Protein AF-A0A538EAY7-F1 (afdb_monomer_lite)

Foldseek 3Di:
DPDDDDDDPVRVCVVCVLLVVLLVVQLVVQLVVVPVVCLCVVLVPPPVLLLVLCLVPQVPDFAALQVSCVSNDPDDPVVSSVSVVVCPVVQQWDDDDRTTHGGPSSVVSSVVVVVSSCRSNVVVVPPPCVSSPD

Structure (mmCIF, N/CA/C/O backbone):
data_AF-A0A538EAY7-F1
#
_entry.id   AF-A0A538EAY7-F1
#
loop_
_atom_site.group_PDB
_atom_site.id
_atom_site.type_symbol
_atom_site.label_atom_id
_atom_site.label_alt_id
_atom_site.label_comp_id
_atom_site.label_asym_id
_atom_site.label_entity_id
_atom_site.label_seq_id
_atom_site.pdbx_PDB_ins_code
_atom_site.Cartn_x
_atom_site.Cartn_y
_atom_site.Cartn_z
_atom_site.occupancy
_atom_site.B_iso_or_equiv
_atom_site.auth_seq_id
_atom_site.auth_comp_id
_atom_site.auth_asym_id
_atom_site.auth_atom_id
_atom_site.pdbx_PDB_model_num
ATOM 1 N N . MET A 1 1 ? 38.906 -6.905 -28.366 1.00 44.41 1 MET A N 1
ATOM 2 C CA . MET A 1 1 ? 38.122 -6.988 -27.119 1.00 44.41 1 MET A CA 1
ATOM 3 C C . MET A 1 1 ? 37.675 -5.578 -26.796 1.00 44.41 1 MET A C 1
ATOM 5 O O . MET A 1 1 ? 38.563 -4.744 -26.641 1.00 44.41 1 MET A O 1
ATOM 9 N N . PRO A 1 2 ? 36.371 -5.261 -26.802 1.00 55.97 2 PRO A N 1
ATOM 10 C CA . PRO A 1 2 ? 35.934 -3.962 -26.310 1.00 55.97 2 PRO A CA 1
ATOM 11 C C . PRO A 1 2 ? 36.362 -3.882 -24.841 1.00 55.97 2 PRO A C 1
ATOM 13 O O . PRO A 1 2 ? 36.087 -4.804 -24.075 1.00 55.97 2 PRO A O 1
ATOM 16 N N . GLY A 1 3 ? 37.146 -2.863 -24.491 1.00 65.25 3 GLY A N 1
ATOM 17 C CA . GLY A 1 3 ? 37.649 -2.689 -23.132 1.00 65.25 3 GLY A CA 1
ATOM 18 C C . GLY A 1 3 ? 36.495 -2.417 -22.175 1.00 65.25 3 GLY A C 1
ATOM 19 O O . GLY A 1 3 ? 35.571 -1.682 -22.516 1.00 65.25 3 GLY A O 1
ATOM 20 N N . THR A 1 4 ? 36.539 -3.016 -20.988 1.00 74.94 4 THR A N 1
ATOM 21 C CA . THR A 1 4 ? 35.612 -2.681 -19.907 1.00 74.94 4 THR A CA 1
ATOM 22 C C . THR A 1 4 ? 35.840 -1.220 -19.531 1.00 74.94 4 THR A C 1
ATOM 24 O O . THR A 1 4 ? 36.914 -0.868 -19.047 1.00 74.94 4 THR A O 1
ATOM 27 N N . GLN A 1 5 ? 34.864 -0.358 -19.807 1.00 82.38 5 GLN A N 1
ATOM 28 C CA . GLN A 1 5 ? 34.894 1.032 -19.371 1.00 82.38 5 GLN A CA 1
ATOM 29 C C . GLN A 1 5 ? 34.336 1.105 -17.950 1.00 82.38 5 GLN A C 1
ATOM 31 O O . GLN A 1 5 ? 33.197 0.705 -17.712 1.00 82.38 5 GLN A O 1
ATOM 36 N N . GLU A 1 6 ? 35.120 1.634 -17.014 1.00 87.88 6 GLU A N 1
ATOM 37 C CA . GLU A 1 6 ? 34.594 2.029 -15.710 1.00 87.88 6 GLU A CA 1
ATOM 38 C C . GLU A 1 6 ? 33.761 3.305 -15.866 1.00 87.88 6 GLU A C 1
ATOM 40 O O . GLU A 1 6 ? 34.192 4.279 -16.488 1.00 87.88 6 GLU A O 1
ATOM 45 N N . LEU A 1 7 ? 32.544 3.278 -15.325 1.00 91.75 7 LEU A N 1
ATOM 46 C CA . LEU A 1 7 ? 31.635 4.419 -15.279 1.00 91.75 7 LEU A CA 1
ATOM 47 C C . LEU A 1 7 ? 31.612 4.969 -13.855 1.00 91.75 7 LEU A C 1
ATOM 49 O O . LEU A 1 7 ? 31.594 4.196 -12.895 1.00 91.75 7 LEU A O 1
ATOM 53 N N . THR A 1 8 ? 31.547 6.292 -13.704 1.00 95.25 8 THR A N 1
ATOM 54 C CA . THR A 1 8 ? 31.176 6.872 -12.406 1.00 95.25 8 THR A CA 1
ATOM 55 C C . THR A 1 8 ? 29.725 6.523 -12.067 1.00 95.25 8 THR A C 1
ATOM 57 O O . THR A 1 8 ? 28.936 6.145 -12.942 1.00 95.25 8 THR A O 1
ATOM 60 N N . ALA A 1 9 ? 29.342 6.682 -10.799 1.00 93.56 9 ALA A N 1
ATOM 61 C CA . ALA A 1 9 ? 27.965 6.456 -10.368 1.00 93.56 9 ALA A CA 1
ATOM 62 C C . ALA A 1 9 ? 26.971 7.336 -11.146 1.00 93.56 9 ALA A C 1
ATOM 64 O O . ALA A 1 9 ? 25.910 6.860 -11.543 1.00 93.56 9 ALA A O 1
ATOM 65 N N . GLU A 1 10 ? 27.329 8.591 -11.427 1.00 95.81 10 GLU A N 1
ATOM 66 C CA . GLU A 1 10 ? 26.507 9.526 -12.199 1.00 95.81 10 GLU A CA 1
ATOM 67 C C . GLU A 1 10 ? 26.367 9.077 -13.655 1.00 95.81 10 GLU A C 1
ATOM 69 O O . GLU A 1 10 ? 25.262 9.071 -14.191 1.00 95.81 10 GLU A O 1
ATOM 74 N N . GLN A 1 11 ? 27.464 8.651 -14.289 1.00 94.81 11 GLN A N 1
ATOM 75 C CA . GLN A 1 11 ? 27.441 8.158 -15.669 1.00 94.81 11 GLN A CA 1
ATOM 76 C C . GLN A 1 11 ? 26.596 6.890 -15.801 1.00 94.81 11 GLN A C 1
ATOM 78 O O . GLN A 1 11 ? 25.802 6.766 -16.733 1.00 94.81 11 GLN A O 1
ATOM 83 N N . PHE A 1 12 ? 26.729 5.967 -14.848 1.00 92.19 12 PHE A N 1
ATOM 84 C CA . PHE A 1 12 ? 25.883 4.783 -14.784 1.00 92.19 12 PHE A CA 1
ATOM 85 C C . PHE A 1 12 ? 24.412 5.159 -14.562 1.00 92.19 12 PHE A C 1
ATOM 87 O O . PHE A 1 12 ? 23.542 4.651 -15.267 1.00 92.19 12 PHE A O 1
ATOM 94 N N . ALA A 1 13 ? 24.123 6.082 -13.638 1.00 94.06 13 ALA A N 1
ATOM 95 C CA . ALA A 1 13 ? 22.765 6.540 -13.357 1.00 94.06 13 ALA A CA 1
ATOM 96 C C . ALA A 1 13 ? 22.103 7.186 -14.583 1.00 94.06 13 ALA A C 1
ATOM 98 O O . ALA A 1 13 ? 20.948 6.885 -14.876 1.00 94.06 13 ALA A O 1
ATOM 99 N N . GLU A 1 14 ? 22.817 8.043 -15.320 1.00 95.12 14 GLU A N 1
ATOM 100 C CA . GLU A 1 14 ? 22.319 8.615 -16.577 1.00 95.12 14 GLU A CA 1
ATOM 101 C C . GLU A 1 14 ? 22.047 7.538 -17.630 1.00 95.12 14 GLU A C 1
ATOM 103 O O . GLU A 1 14 ? 21.008 7.575 -18.287 1.00 95.12 14 GLU A O 1
ATOM 108 N N . LEU A 1 15 ? 22.927 6.540 -17.737 1.00 92.94 15 LEU A N 1
ATOM 109 C CA . LEU A 1 15 ? 22.771 5.438 -18.683 1.00 92.94 15 LEU A CA 1
ATOM 110 C C . LEU A 1 15 ? 21.509 4.601 -18.407 1.00 92.94 15 LEU A C 1
ATOM 112 O O . LEU A 1 15 ? 20.800 4.236 -19.343 1.00 92.94 15 LEU A O 1
ATOM 116 N N . VAL A 1 16 ? 21.204 4.301 -17.138 1.00 89.38 16 VAL A N 1
ATOM 117 C CA . VAL A 1 16 ? 20.061 3.436 -16.773 1.00 89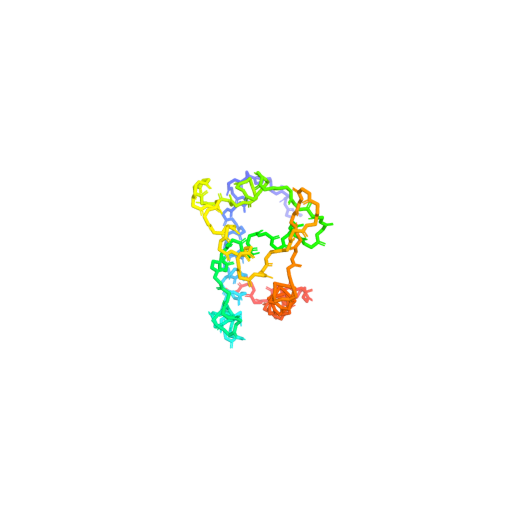.38 16 VAL A CA 1
ATOM 118 C C . VAL A 1 16 ? 18.743 4.190 -16.578 1.00 89.38 16 VAL A C 1
ATOM 120 O O . VAL A 1 16 ? 17.673 3.574 -16.598 1.00 89.38 16 VAL A O 1
ATOM 123 N N . ARG A 1 17 ? 18.779 5.517 -16.407 1.00 92.62 17 ARG A N 1
ATOM 124 C CA . ARG A 1 17 ? 17.595 6.352 -16.134 1.00 92.62 17 ARG A CA 1
ATOM 125 C C . ARG A 1 17 ? 16.446 6.149 -17.130 1.00 92.62 17 ARG A C 1
ATOM 127 O O . ARG A 1 17 ? 15.315 6.003 -16.661 1.00 92.62 17 ARG A O 1
ATOM 134 N N . PRO A 1 18 ? 16.657 6.100 -18.462 1.00 90.56 18 PRO A N 1
ATOM 135 C CA . PRO A 1 18 ? 15.560 5.876 -19.403 1.00 90.56 18 PRO A CA 1
ATOM 136 C C . PRO A 1 18 ? 14.860 4.534 -19.173 1.00 90.56 18 PRO A C 1
ATOM 138 O O . PRO A 1 18 ? 13.631 4.476 -19.163 1.00 90.56 18 PRO A O 1
ATOM 141 N N . ALA A 1 19 ? 15.624 3.469 -18.910 1.00 87.19 19 ALA A N 1
ATOM 142 C CA . ALA A 1 19 ? 15.072 2.149 -18.622 1.00 87.19 19 ALA A CA 1
ATOM 143 C C . ALA A 1 19 ? 14.235 2.156 -17.335 1.00 87.19 19 ALA A C 1
ATOM 145 O O . ALA A 1 19 ? 13.089 1.708 -17.359 1.00 87.19 19 ALA A O 1
ATOM 146 N N . ILE A 1 20 ? 14.751 2.750 -16.252 1.00 89.00 20 ILE A N 1
ATOM 147 C CA . ILE A 1 20 ? 14.015 2.898 -14.985 1.00 89.00 20 ILE A CA 1
ATOM 148 C C . ILE A 1 20 ? 12.701 3.658 -15.205 1.00 89.00 20 ILE A C 1
ATOM 150 O O . ILE A 1 20 ? 11.640 3.192 -14.787 1.00 89.00 20 ILE A O 1
ATOM 154 N N . ASN A 1 21 ? 12.749 4.792 -15.910 1.00 90.81 21 ASN A N 1
ATOM 155 C CA . ASN A 1 21 ? 11.569 5.615 -16.175 1.00 90.81 21 ASN A CA 1
ATOM 156 C C . ASN A 1 21 ? 10.509 4.864 -16.995 1.00 90.81 21 ASN A C 1
ATOM 158 O O . ASN A 1 21 ? 9.315 4.991 -16.715 1.00 90.81 21 ASN A O 1
ATOM 162 N N . ARG A 1 22 ? 10.920 4.065 -17.991 1.00 88.38 22 ARG A N 1
ATOM 163 C CA . ARG A 1 22 ? 9.992 3.243 -18.785 1.00 88.38 22 ARG A CA 1
ATOM 164 C C . ARG A 1 22 ? 9.310 2.175 -17.942 1.00 88.38 22 ARG A C 1
ATOM 166 O O . ARG A 1 22 ? 8.090 2.060 -18.029 1.00 88.38 22 ARG A O 1
ATOM 173 N N . VAL A 1 23 ? 10.061 1.454 -17.105 1.00 88.69 23 VAL A N 1
ATOM 174 C CA . VAL A 1 23 ? 9.483 0.459 -16.186 1.00 88.69 23 VAL A CA 1
ATOM 175 C C . VAL A 1 23 ? 8.470 1.132 -15.266 1.00 88.69 23 VAL A C 1
ATOM 177 O O . VAL A 1 23 ? 7.322 0.700 -15.198 1.00 88.69 23 VAL A O 1
ATOM 180 N N . GLN A 1 24 ? 8.854 2.226 -14.602 1.00 90.62 24 GLN A N 1
ATOM 181 C CA . GLN A 1 24 ? 7.971 2.932 -13.671 1.00 90.62 24 GLN A CA 1
ATOM 182 C C . GLN A 1 24 ? 6.685 3.419 -14.346 1.00 90.62 24 GLN A C 1
ATOM 184 O O . GLN A 1 24 ? 5.591 3.206 -13.818 1.00 90.62 24 GLN A O 1
ATOM 189 N N . ARG A 1 25 ? 6.797 4.030 -15.531 1.00 91.81 25 ARG A N 1
ATOM 190 C CA . ARG A 1 25 ? 5.638 4.483 -16.306 1.00 91.81 25 ARG A CA 1
ATOM 191 C C . ARG A 1 25 ? 4.755 3.314 -16.736 1.00 91.81 25 ARG A C 1
ATOM 193 O O . ARG A 1 25 ? 3.554 3.361 -16.498 1.00 91.81 25 ARG A O 1
ATOM 200 N N . GLY A 1 26 ? 5.336 2.260 -17.304 1.00 90.94 26 GLY A N 1
ATOM 201 C CA . GLY A 1 26 ? 4.582 1.107 -17.793 1.00 90.94 26 GLY A CA 1
ATOM 202 C C . GLY A 1 26 ? 3.864 0.345 -16.677 1.00 90.94 26 GLY A C 1
ATOM 203 O O . GLY A 1 26 ? 2.713 -0.050 -16.850 1.00 90.94 26 GLY A O 1
ATOM 204 N N . VAL A 1 27 ? 4.496 0.185 -15.508 1.00 91.38 27 VAL A N 1
ATOM 205 C CA . VAL A 1 27 ? 3.837 -0.382 -14.317 1.00 91.38 27 VAL A CA 1
ATOM 206 C C . VAL A 1 27 ? 2.665 0.500 -13.888 1.00 91.38 27 VAL A C 1
ATOM 208 O O . VAL A 1 27 ? 1.573 -0.013 -13.653 1.00 91.38 27 VAL A O 1
ATOM 211 N N . ARG A 1 28 ? 2.856 1.824 -13.829 1.00 92.06 28 ARG A N 1
ATOM 212 C CA . ARG A 1 28 ? 1.790 2.762 -13.454 1.00 92.06 28 ARG A CA 1
ATOM 213 C C . ARG A 1 28 ? 0.611 2.709 -14.424 1.00 92.06 28 ARG A C 1
ATOM 215 O O . ARG A 1 28 ? -0.525 2.614 -13.978 1.00 92.06 28 ARG A O 1
ATOM 222 N N . GLU A 1 29 ? 0.864 2.763 -15.726 1.00 93.75 29 GLU A N 1
ATOM 223 C CA . GLU A 1 29 ? -0.179 2.710 -16.758 1.00 93.75 29 GLU A CA 1
ATOM 224 C C . GLU A 1 29 ? -0.984 1.411 -16.678 1.00 93.75 29 GLU A C 1
ATOM 226 O O . GLU A 1 29 ? -2.213 1.446 -16.708 1.00 93.75 29 GLU A O 1
ATOM 231 N N . ARG A 1 30 ? -0.308 0.270 -16.494 1.00 93.62 30 ARG A N 1
ATOM 232 C CA . ARG A 1 30 ? -0.964 -1.033 -16.325 1.00 93.62 30 ARG A CA 1
ATOM 233 C C . ARG A 1 30 ? -1.793 -1.106 -15.048 1.00 93.62 30 ARG A C 1
ATOM 235 O O . ARG A 1 30 ? -2.927 -1.567 -15.105 1.00 93.62 30 ARG A O 1
ATOM 242 N N . ALA A 1 31 ? -1.258 -0.630 -13.924 1.00 92.62 31 ALA A N 1
ATOM 243 C CA . ALA A 1 31 ? -1.990 -0.594 -12.659 1.00 92.62 31 ALA A CA 1
ATOM 244 C C . ALA A 1 31 ? -3.262 0.266 -12.776 1.00 92.62 31 ALA A C 1
ATOM 246 O O . ALA A 1 31 ? -4.344 -0.169 -12.383 1.00 92.62 31 ALA A O 1
ATOM 247 N N . LEU A 1 32 ? -3.156 1.445 -13.400 1.00 93.12 32 LEU A N 1
ATOM 248 C CA . LEU A 1 32 ? -4.299 2.327 -13.645 1.00 93.12 32 LEU A CA 1
ATOM 249 C C . LEU A 1 32 ? -5.338 1.682 -14.568 1.00 93.12 32 LEU A C 1
ATOM 251 O O . LEU A 1 32 ? -6.525 1.718 -14.254 1.00 93.12 32 LEU A O 1
ATOM 255 N N . ALA A 1 33 ? -4.905 1.061 -15.668 1.00 92.44 33 ALA A N 1
ATOM 256 C CA . ALA A 1 33 ? -5.794 0.344 -16.581 1.00 92.44 33 ALA A CA 1
ATOM 257 C C . ALA A 1 33 ? -6.507 -0.840 -15.902 1.00 92.44 33 ALA A C 1
ATOM 259 O O . ALA A 1 33 ? -7.637 -1.162 -16.258 1.00 92.44 33 ALA A O 1
ATOM 260 N N . ALA A 1 34 ? -5.871 -1.452 -14.900 1.00 91.25 34 ALA A N 1
ATOM 261 C CA . ALA A 1 34 ? -6.451 -2.501 -14.066 1.00 91.25 34 ALA A CA 1
ATOM 262 C C . ALA A 1 34 ? -7.335 -1.966 -12.917 1.00 91.25 34 ALA A C 1
ATOM 264 O O . ALA A 1 34 ? -7.837 -2.747 -12.114 1.00 91.25 34 ALA A O 1
ATOM 265 N N . GLY A 1 35 ? -7.553 -0.649 -12.828 1.00 91.94 35 GLY A N 1
ATOM 266 C CA . GLY A 1 35 ? -8.464 -0.043 -11.854 1.00 91.94 35 GLY A CA 1
ATOM 267 C C . GLY A 1 35 ? -7.846 0.249 -10.485 1.00 91.94 35 GLY A C 1
ATOM 268 O O . GLY A 1 35 ? -8.585 0.449 -9.519 1.00 91.94 35 GLY A O 1
ATOM 269 N N . SER A 1 36 ? -6.512 0.320 -10.372 1.00 93.19 36 SER A N 1
ATOM 270 C CA . SER A 1 36 ? -5.842 0.583 -9.087 1.00 93.19 36 SER A CA 1
ATOM 271 C C . SER A 1 36 ? -6.233 1.924 -8.457 1.00 93.19 36 SER A C 1
ATOM 273 O O . SER A 1 36 ? -6.257 2.041 -7.237 1.00 93.19 36 SER A O 1
ATOM 275 N N . ALA A 1 37 ? -6.577 2.933 -9.266 1.00 92.88 37 ALA A N 1
ATOM 276 C CA . ALA A 1 37 ? -7.002 4.247 -8.773 1.00 92.88 37 ALA A CA 1
ATOM 277 C C . ALA A 1 37 ? -8.318 4.191 -7.979 1.00 92.88 37 ALA A C 1
ATOM 279 O O . ALA A 1 37 ? -8.526 4.975 -7.057 1.00 92.88 37 ALA A O 1
ATOM 280 N N . ASP A 1 38 ? -9.198 3.254 -8.327 1.00 95.00 38 ASP A N 1
ATOM 281 C CA . ASP A 1 38 ? -10.513 3.108 -7.712 1.00 95.00 38 ASP A CA 1
ATOM 282 C C . ASP A 1 38 ? -10.523 2.134 -6.531 1.00 95.00 38 ASP A C 1
ATOM 284 O O . ASP A 1 38 ? -11.522 2.058 -5.811 1.00 95.00 38 ASP A O 1
ATOM 288 N N . LEU A 1 39 ? -9.431 1.392 -6.317 1.00 95.94 39 LEU A N 1
ATOM 289 C CA . LEU A 1 39 ? -9.336 0.366 -5.281 1.00 95.94 39 LEU A CA 1
ATOM 290 C C . LEU A 1 39 ? -9.644 0.925 -3.876 1.00 95.94 39 LEU A C 1
ATOM 292 O O . LEU A 1 39 ? -10.572 0.404 -3.254 1.00 95.94 39 LEU A O 1
ATOM 296 N N . PRO A 1 40 ? -9.005 2.012 -3.387 1.00 95.50 40 PRO A N 1
ATOM 297 C CA . PRO A 1 40 ? -9.330 2.561 -2.067 1.00 95.50 40 PRO A CA 1
ATOM 298 C C . PRO A 1 40 ? -10.808 2.908 -1.900 1.00 95.50 40 PRO A C 1
ATOM 300 O O . PRO A 1 40 ? -11.424 2.618 -0.875 1.00 95.50 40 PRO A O 1
ATOM 303 N N . ARG A 1 41 ? -11.402 3.488 -2.948 1.00 95.75 41 ARG A N 1
ATOM 304 C CA . ARG A 1 41 ? -12.803 3.910 -2.963 1.00 95.75 41 ARG A CA 1
ATOM 305 C C . ARG A 1 41 ? -13.756 2.718 -2.920 1.00 95.75 41 ARG A C 1
ATOM 307 O O . ARG A 1 41 ? -14.777 2.808 -2.247 1.00 95.75 41 ARG A O 1
ATOM 314 N N . ARG A 1 42 ? -13.444 1.610 -3.605 1.00 96.44 42 ARG A N 1
ATOM 315 C CA . ARG A 1 42 ? -14.244 0.369 -3.544 1.00 96.44 42 ARG A CA 1
ATOM 316 C C . ARG A 1 42 ? -14.276 -0.232 -2.143 1.00 96.44 42 ARG A C 1
ATOM 318 O O . ARG A 1 42 ? -15.298 -0.781 -1.749 1.00 96.44 42 ARG A O 1
ATOM 325 N N . TYR A 1 43 ? -13.176 -0.094 -1.414 1.00 96.88 43 TYR A N 1
ATOM 326 C CA . TYR A 1 43 ? -13.042 -0.568 -0.041 1.00 96.88 43 TYR A CA 1
ATOM 327 C C . TYR A 1 43 ? -13.576 0.433 0.992 1.00 96.88 43 TYR A C 1
ATOM 329 O O . TYR A 1 43 ? -13.815 0.058 2.134 1.00 96.88 43 TYR A O 1
ATOM 337 N N . GLY A 1 44 ? -13.787 1.696 0.610 1.00 96.38 44 GLY A N 1
ATOM 338 C CA . GLY A 1 44 ? -14.114 2.758 1.561 1.00 96.38 44 GLY A CA 1
ATOM 339 C C . GLY A 1 44 ? -12.978 3.017 2.556 1.00 96.38 44 GLY A C 1
ATOM 340 O O . GLY A 1 44 ? -13.245 3.405 3.690 1.00 96.38 44 GLY A O 1
ATOM 341 N N . LEU A 1 45 ? -11.730 2.761 2.150 1.00 96.25 45 LEU A N 1
ATOM 342 C CA . LEU A 1 45 ? -10.549 2.881 2.999 1.00 96.25 45 LEU A CA 1
ATOM 343 C C . LEU A 1 45 ? -10.211 4.365 3.232 1.00 96.25 45 LEU A C 1
ATOM 345 O O . LEU A 1 45 ? -9.876 5.059 2.263 1.00 96.25 45 LEU A O 1
ATOM 349 N N . PRO A 1 46 ? -10.262 4.870 4.480 1.00 92.69 46 PRO A N 1
ATOM 350 C CA . PRO A 1 46 ? -9.699 6.173 4.794 1.00 92.69 46 PRO A CA 1
ATOM 351 C C . PRO A 1 46 ? -8.170 6.096 4.714 1.00 92.69 46 PRO A C 1
ATOM 353 O O . PRO A 1 46 ? -7.568 5.080 5.051 1.00 92.69 46 PRO A O 1
ATOM 356 N N . HIS A 1 47 ? -7.533 7.178 4.270 1.00 92.94 47 HIS A N 1
ATOM 357 C CA . HIS A 1 47 ? -6.068 7.320 4.249 1.00 92.94 47 HIS A CA 1
ATOM 358 C C . HIS A 1 47 ? -5.308 6.169 3.564 1.00 92.94 47 HIS A C 1
ATOM 360 O O . HIS A 1 47 ? -4.375 5.611 4.150 1.00 92.94 47 HIS A O 1
ATOM 366 N N . PRO A 1 48 ? -5.643 5.820 2.305 1.00 92.50 48 PRO A N 1
ATOM 367 C CA . PRO A 1 48 ? -5.000 4.708 1.605 1.00 92.50 48 PRO A CA 1
ATOM 368 C C . PRO A 1 48 ? -3.485 4.866 1.485 1.00 92.50 48 PRO A C 1
ATOM 370 O O . PRO A 1 48 ? -2.776 3.874 1.559 1.00 92.50 48 PRO A O 1
ATOM 373 N N . GLY A 1 49 ? -2.974 6.100 1.389 1.00 91.06 49 GLY A N 1
ATOM 374 C CA . GLY A 1 49 ? -1.532 6.352 1.326 1.00 91.06 49 GLY A CA 1
ATOM 375 C C . GLY A 1 49 ? -0.769 5.793 2.531 1.00 91.06 49 GLY A C 1
ATOM 376 O O . GLY A 1 49 ? 0.277 5.175 2.355 1.00 91.06 49 GLY A O 1
ATOM 377 N N . LEU A 1 50 ? -1.323 5.921 3.742 1.00 91.44 50 LEU A N 1
ATOM 378 C CA . LEU A 1 50 ? -0.693 5.370 4.941 1.00 91.44 50 LEU A CA 1
ATOM 379 C C . LEU A 1 50 ? -0.711 3.835 4.920 1.00 91.44 50 LEU A C 1
ATOM 381 O O . LEU A 1 50 ? 0.307 3.202 5.189 1.00 91.44 50 LEU A O 1
ATOM 385 N N . VAL A 1 51 ? -1.840 3.219 4.563 1.00 92.50 51 VAL A N 1
ATOM 386 C CA . VAL A 1 51 ? -1.940 1.751 4.463 1.00 92.50 51 VAL A CA 1
ATOM 387 C C . VAL A 1 51 ? -1.015 1.202 3.374 1.00 92.50 51 VAL A C 1
ATOM 389 O O . VAL A 1 51 ? -0.333 0.199 3.593 1.00 92.50 51 VAL A O 1
ATOM 392 N N . ASP A 1 52 ? -0.924 1.890 2.238 1.00 92.31 52 ASP A N 1
ATOM 393 C CA . ASP A 1 52 ? -0.023 1.545 1.148 1.00 92.31 52 ASP A CA 1
ATOM 394 C C . ASP A 1 52 ? 1.436 1.591 1.610 1.00 92.31 52 ASP A C 1
ATOM 396 O O . ASP A 1 52 ? 2.193 0.669 1.314 1.00 92.31 52 ASP A O 1
ATOM 400 N N . GLU A 1 53 ? 1.870 2.621 2.336 1.00 88.88 53 GLU A N 1
ATOM 401 C CA . GLU A 1 53 ? 3.2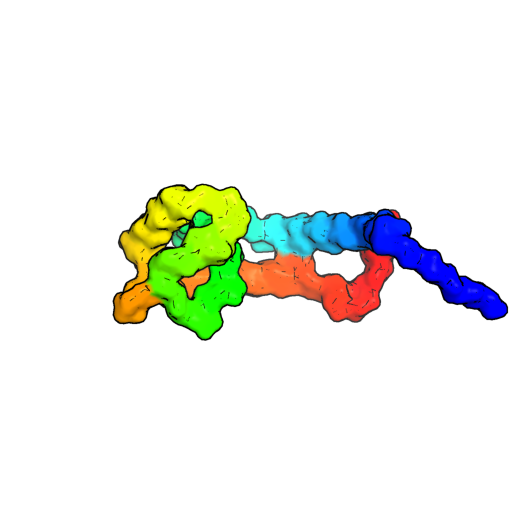39 2.694 2.870 1.00 88.88 53 GLU A CA 1
ATOM 402 C C . GLU A 1 53 ? 3.528 1.556 3.858 1.00 88.88 53 GLU A C 1
ATOM 404 O O . GLU A 1 53 ? 4.592 0.928 3.818 1.00 88.88 53 GLU A O 1
ATOM 409 N N . LEU A 1 54 ? 2.537 1.216 4.678 1.00 84.50 54 LEU A N 1
ATOM 410 C CA . LEU A 1 54 ? 2.635 0.180 5.695 1.00 84.50 54 LEU A CA 1
ATOM 411 C C . LEU A 1 54 ? 2.521 -1.250 5.157 1.00 84.50 54 LEU A C 1
ATOM 413 O O . LEU A 1 54 ? 2.783 -2.189 5.914 1.00 84.50 54 LEU A O 1
ATOM 417 N N . ARG A 1 55 ? 2.201 -1.453 3.870 1.00 88.38 55 ARG A N 1
ATOM 418 C CA . ARG A 1 55 ? 2.067 -2.790 3.253 1.00 88.38 55 ARG A CA 1
ATOM 419 C C . ARG A 1 55 ? 3.300 -3.671 3.447 1.00 88.38 55 ARG A C 1
ATOM 421 O O . ARG A 1 55 ? 3.201 -4.886 3.533 1.00 88.38 55 ARG A O 1
ATOM 428 N N . PHE A 1 56 ? 4.481 -3.067 3.565 1.00 82.88 56 PHE A N 1
ATOM 429 C CA . PHE A 1 56 ? 5.724 -3.803 3.792 1.00 82.88 56 PHE A CA 1
ATOM 430 C C . PHE A 1 56 ? 5.994 -4.125 5.265 1.00 82.88 56 PHE A C 1
ATOM 432 O O . PHE A 1 56 ? 6.948 -4.837 5.558 1.00 82.88 56 PHE A O 1
ATOM 439 N N . VAL A 1 57 ? 5.211 -3.615 6.204 1.00 83.62 57 VAL A N 1
ATOM 440 C CA . VAL A 1 57 ? 5.501 -3.759 7.635 1.00 83.62 57 VAL A CA 1
ATOM 441 C C . VAL A 1 57 ? 4.356 -4.469 8.350 1.00 83.62 57 VAL A C 1
ATOM 443 O O . VAL A 1 57 ? 4.585 -5.474 9.017 1.00 83.62 57 VAL A O 1
ATOM 446 N N . LEU A 1 58 ? 3.121 -4.018 8.127 1.00 77.50 58 LEU A N 1
ATOM 447 C CA . LEU A 1 58 ? 1.918 -4.533 8.783 1.00 77.50 58 LEU A CA 1
ATOM 448 C C . LEU A 1 58 ? 1.689 -6.050 8.632 1.00 77.50 58 LEU A C 1
ATOM 450 O O . LEU A 1 58 ? 1.290 -6.671 9.616 1.00 77.50 58 LEU A O 1
ATOM 454 N N . PRO A 1 59 ? 1.942 -6.686 7.468 1.00 73.88 59 PRO A N 1
ATOM 455 C CA . PRO A 1 59 ? 1.766 -8.134 7.334 1.00 73.88 59 PRO A CA 1
ATOM 456 C C . PRO A 1 59 ? 2.845 -8.968 8.040 1.00 73.88 59 PRO A C 1
ATOM 458 O O . PRO A 1 59 ? 2.703 -10.183 8.137 1.00 73.88 59 PRO A O 1
ATOM 461 N N . ARG A 1 60 ? 3.951 -8.351 8.481 1.00 79.25 60 ARG A N 1
ATOM 462 C CA . ARG A 1 60 ? 5.095 -9.065 9.069 1.00 79.25 60 ARG A CA 1
ATOM 463 C C . ARG A 1 60 ? 4.990 -9.171 10.582 1.00 79.25 60 ARG A C 1
ATOM 465 O O . ARG A 1 60 ? 5.236 -10.242 11.128 1.00 79.25 60 ARG A O 1
ATOM 472 N N . GLU A 1 61 ? 4.633 -8.078 11.248 1.00 83.94 61 GLU A N 1
ATOM 473 C CA . GLU A 1 61 ? 4.488 -8.051 12.701 1.00 83.94 61 GLU A CA 1
ATOM 474 C C . GLU A 1 61 ? 3.499 -6.974 13.176 1.00 83.94 61 GLU A C 1
ATOM 476 O O . GLU A 1 61 ? 3.360 -5.933 12.528 1.00 83.94 61 GLU A O 1
ATOM 481 N N . PRO A 1 62 ? 2.837 -7.179 14.333 1.00 91.50 62 PRO A N 1
ATOM 482 C CA . PRO A 1 62 ? 2.058 -6.131 14.978 1.00 91.50 62 PRO A CA 1
ATOM 483 C C . PRO A 1 62 ? 2.934 -4.923 15.332 1.00 91.50 62 PRO A C 1
ATOM 485 O O . PRO A 1 62 ? 4.013 -5.078 15.919 1.00 91.50 62 PRO A O 1
ATOM 488 N N . LEU A 1 63 ? 2.437 -3.718 15.052 1.00 91.62 63 LEU A N 1
ATOM 489 C CA . LEU A 1 63 ? 3.175 -2.470 15.250 1.00 91.62 63 LEU A CA 1
ATOM 490 C C . LEU A 1 63 ? 2.712 -1.711 16.498 1.00 91.62 63 LEU A C 1
ATOM 492 O O . LEU A 1 63 ? 1.507 -1.526 16.677 1.00 91.62 63 LEU A O 1
ATOM 496 N N . PRO A 1 64 ? 3.626 -1.218 17.355 1.00 92.50 64 PRO A N 1
ATOM 497 C CA . PRO A 1 64 ? 3.255 -0.269 18.398 1.00 92.50 64 PRO A CA 1
ATOM 498 C C . PRO A 1 64 ? 2.870 1.076 17.771 1.00 92.50 64 PRO A C 1
ATOM 500 O O . PRO A 1 64 ? 3.364 1.436 16.700 1.00 92.50 64 PRO A O 1
ATOM 503 N N . ARG A 1 65 ? 2.039 1.864 18.462 1.00 90.62 65 ARG A N 1
ATOM 504 C CA . ARG A 1 65 ? 1.509 3.133 17.931 1.00 90.62 65 ARG A CA 1
ATOM 505 C C . ARG A 1 65 ? 2.597 4.089 17.424 1.00 90.62 65 ARG A C 1
ATOM 507 O O . ARG A 1 65 ? 2.471 4.630 16.331 1.00 90.62 65 ARG A O 1
ATOM 514 N N . GLN A 1 66 ? 3.696 4.248 18.164 1.00 89.88 66 GLN A N 1
ATOM 515 C CA . GLN A 1 66 ? 4.782 5.151 17.759 1.00 89.88 66 GLN A CA 1
ATOM 516 C C . GLN A 1 66 ? 5.507 4.735 16.465 1.00 89.88 66 GLN A C 1
ATOM 518 O O . GLN A 1 66 ? 6.163 5.563 15.839 1.00 89.88 66 GLN A O 1
ATOM 523 N N . ALA A 1 67 ? 5.411 3.467 16.047 1.00 90.31 67 ALA A N 1
ATOM 524 C CA . ALA A 1 67 ? 6.094 2.991 14.846 1.00 90.31 67 ALA A CA 1
ATOM 525 C C . ALA A 1 67 ? 5.406 3.453 13.554 1.00 90.31 67 ALA A C 1
ATOM 527 O O . ALA A 1 67 ? 6.060 3.516 12.516 1.00 90.31 67 ALA A O 1
ATOM 528 N N . PHE A 1 68 ? 4.122 3.820 13.608 1.00 90.94 68 PHE A N 1
ATOM 529 C CA . PHE A 1 68 ? 3.374 4.250 12.426 1.00 90.94 68 PHE A CA 1
ATOM 530 C C . PHE A 1 68 ? 3.972 5.512 11.799 1.00 90.94 68 PHE A C 1
ATOM 532 O O . PHE A 1 68 ? 4.175 5.548 10.591 1.00 90.94 68 PHE A O 1
ATOM 539 N N . ALA A 1 69 ? 4.350 6.503 12.610 1.00 89.75 69 ALA A N 1
ATOM 540 C CA . ALA A 1 69 ? 4.986 7.725 12.118 1.00 89.75 69 ALA A CA 1
ATOM 541 C C . ALA A 1 69 ? 6.415 7.506 11.589 1.00 89.75 69 ALA A C 1
ATOM 543 O O . ALA A 1 69 ? 6.877 8.267 10.750 1.00 89.75 69 ALA A O 1
ATOM 544 N N . LEU A 1 70 ? 7.117 6.467 12.057 1.00 86.44 70 LEU A N 1
ATOM 545 C CA . LEU A 1 70 ? 8.440 6.097 11.534 1.00 86.44 70 LEU A CA 1
ATOM 546 C C . LEU A 1 70 ? 8.341 5.360 10.196 1.00 86.44 70 LEU A C 1
ATOM 548 O O . LEU A 1 70 ? 9.242 5.451 9.364 1.00 86.44 70 LEU A O 1
ATOM 552 N N . ALA A 1 71 ? 7.266 4.594 10.018 1.00 80.31 71 ALA A N 1
ATOM 553 C CA . ALA A 1 71 ? 7.008 3.846 8.800 1.00 80.31 71 ALA A CA 1
ATOM 554 C C . ALA A 1 71 ? 6.351 4.712 7.711 1.00 80.31 71 ALA A C 1
ATOM 556 O O . ALA A 1 71 ? 6.530 4.424 6.528 1.00 80.31 71 ALA A O 1
ATOM 557 N N . ALA A 1 72 ? 5.645 5.776 8.107 1.00 84.75 72 ALA A N 1
ATOM 558 C CA . ALA A 1 72 ? 5.091 6.768 7.202 1.00 84.75 72 ALA A CA 1
ATOM 559 C C . ALA A 1 72 ? 6.197 7.696 6.682 1.00 84.75 72 ALA A C 1
ATOM 561 O O . ALA A 1 72 ? 6.805 8.461 7.430 1.00 84.75 72 ALA A O 1
ATOM 562 N N . ARG A 1 73 ? 6.507 7.607 5.390 1.00 79.31 73 ARG A N 1
ATOM 563 C CA . ARG A 1 73 ? 7.755 8.155 4.841 1.00 79.31 73 ARG A CA 1
ATOM 564 C C . ARG A 1 73 ? 7.700 9.655 4.570 1.00 79.31 73 ARG A C 1
ATOM 566 O O . ARG A 1 73 ? 8.745 10.306 4.576 1.00 79.31 73 ARG A O 1
ATOM 573 N N . TYR A 1 74 ? 6.514 10.182 4.283 1.00 80.00 74 TYR A N 1
ATOM 574 C CA . TYR A 1 74 ? 6.349 11.532 3.737 1.00 80.00 74 TYR A CA 1
ATOM 575 C C . TYR A 1 74 ? 5.416 12.435 4.549 1.00 80.00 74 TYR A C 1
ATOM 577 O O . TYR A 1 74 ? 5.319 13.621 4.244 1.00 80.00 74 TYR A O 1
ATOM 585 N N . GLU A 1 75 ? 4.760 11.907 5.582 1.00 87.19 75 GLU A N 1
ATOM 586 C CA . GLU A 1 75 ? 3.728 12.626 6.331 1.00 87.19 75 GLU A CA 1
ATOM 587 C C . GLU A 1 75 ? 4.229 13.125 7.699 1.00 87.19 75 GLU A C 1
ATOM 589 O O . GLU A 1 75 ? 5.013 12.441 8.364 1.00 87.19 75 GLU A O 1
ATOM 594 N N . PRO A 1 76 ? 3.773 14.302 8.173 1.00 91.50 76 PRO A N 1
ATOM 595 C CA . PRO A 1 76 ? 4.057 14.764 9.527 1.00 91.50 76 PRO A CA 1
ATOM 596 C C . PRO A 1 76 ? 3.501 13.813 10.594 1.00 91.50 76 PRO A C 1
ATOM 598 O O . PRO A 1 76 ? 2.393 13.297 10.460 1.00 91.50 76 PRO A O 1
ATOM 601 N N . VAL A 1 77 ? 4.216 13.675 11.716 1.00 91.94 77 VAL A N 1
ATOM 602 C CA . VAL A 1 77 ? 3.842 12.772 12.825 1.00 91.94 77 VAL A CA 1
ATOM 603 C C . VAL A 1 77 ? 2.391 12.968 13.279 1.00 91.94 77 VAL A C 1
ATOM 605 O O . VAL A 1 77 ? 1.643 11.999 13.335 1.00 91.94 77 VAL A O 1
ATOM 608 N N . GLY A 1 78 ? 1.967 14.210 13.542 1.00 91.94 78 GLY A N 1
ATOM 609 C CA . GLY A 1 78 ? 0.603 14.488 14.015 1.00 91.94 78 GLY A CA 1
ATOM 610 C C . GLY A 1 78 ? -0.488 14.126 12.998 1.00 91.94 78 GLY A C 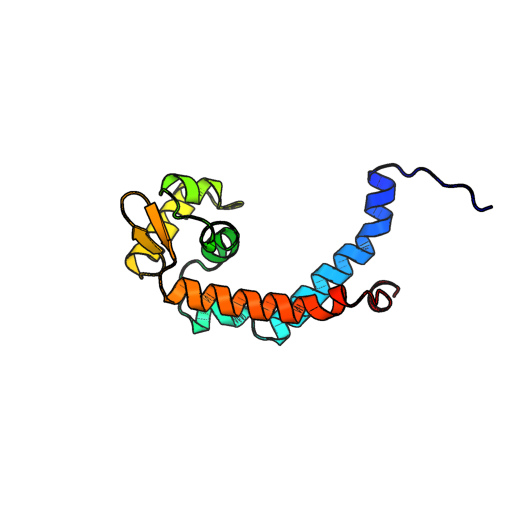1
ATOM 611 O O . GLY A 1 78 ? -1.569 13.692 13.385 1.00 91.94 78 GLY A O 1
ATOM 612 N N . THR A 1 79 ? -0.191 14.240 11.700 1.00 93.38 79 THR A N 1
ATOM 613 C CA . THR A 1 79 ? -1.088 13.792 10.624 1.00 93.38 79 THR A CA 1
ATOM 614 C C . THR A 1 79 ? -1.215 12.270 10.633 1.00 93.38 79 THR A C 1
ATOM 616 O O . THR A 1 79 ? -2.321 11.738 10.584 1.00 93.38 79 THR A O 1
ATOM 619 N N . VAL A 1 80 ? -0.091 11.559 10.764 1.00 93.81 80 VAL A N 1
ATOM 620 C CA . VAL A 1 80 ? -0.079 10.091 10.834 1.00 93.81 80 VAL A CA 1
ATOM 621 C C . VAL A 1 80 ? -0.841 9.595 12.058 1.00 93.81 80 VAL A C 1
ATOM 623 O O . VAL A 1 80 ? -1.626 8.659 11.946 1.00 93.81 80 VAL A O 1
ATOM 626 N N . GLU A 1 81 ? -0.658 10.225 13.218 1.00 93.81 81 GLU A N 1
ATOM 627 C CA . GLU A 1 81 ? -1.373 9.854 14.441 1.00 93.81 81 GLU A CA 1
ATOM 628 C C . GLU A 1 81 ? -2.891 9.999 14.293 1.00 93.81 81 GLU A C 1
ATOM 630 O O . GLU A 1 81 ? -3.618 9.091 14.699 1.00 93.81 81 GLU A O 1
ATOM 635 N N . ALA A 1 82 ? -3.359 11.080 13.660 1.00 94.62 82 ALA A N 1
ATOM 636 C CA . ALA A 1 82 ? -4.775 11.278 13.362 1.00 94.62 82 ALA A CA 1
ATOM 637 C C . ALA A 1 82 ? -5.311 10.218 12.383 1.00 94.62 82 ALA A C 1
ATOM 639 O O . ALA A 1 82 ? -6.363 9.626 12.621 1.00 94.62 82 ALA A O 1
ATOM 640 N N . HIS A 1 83 ? -4.561 9.908 11.320 1.00 95.25 83 HIS A N 1
ATOM 641 C CA . HIS A 1 83 ? -4.939 8.853 10.375 1.00 95.25 83 HIS A CA 1
ATOM 642 C C . HIS A 1 83 ? -5.018 7.476 11.048 1.00 95.25 83 HIS A C 1
ATOM 644 O O . HIS A 1 83 ? -5.926 6.700 10.754 1.00 95.25 83 HIS A O 1
ATOM 650 N N . VAL A 1 84 ? -4.093 7.165 11.964 1.00 94.81 84 VAL A N 1
ATOM 651 C CA . VAL A 1 84 ? -4.123 5.919 12.745 1.00 94.81 84 VAL A CA 1
ATOM 652 C C . VAL A 1 84 ? -5.377 5.851 13.613 1.00 94.81 84 VAL A C 1
ATOM 654 O O . VAL A 1 84 ? -6.021 4.805 13.634 1.00 94.81 84 VAL A O 1
ATOM 657 N N . ASP A 1 85 ? -5.760 6.940 14.283 1.00 95.62 85 ASP A N 1
ATOM 658 C CA . A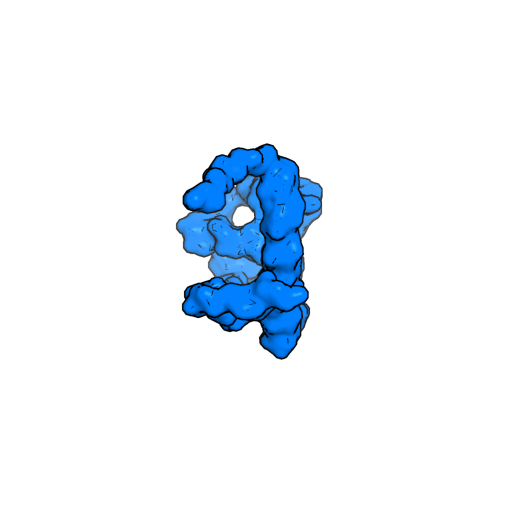SP A 1 85 ? -6.984 6.970 15.093 1.00 95.62 85 ASP A CA 1
ATOM 659 C C . ASP A 1 85 ? -8.235 6.696 14.246 1.00 95.62 85 ASP A C 1
ATOM 661 O O . ASP A 1 85 ? -9.088 5.898 14.641 1.00 95.62 85 ASP A O 1
ATOM 665 N N . GLU A 1 86 ? -8.322 7.280 13.049 1.00 97.00 86 GLU A N 1
ATOM 666 C CA . GLU A 1 86 ? -9.426 7.025 12.117 1.00 97.00 86 GLU A CA 1
ATOM 667 C C . GLU A 1 86 ? -9.441 5.580 11.597 1.00 97.00 86 GLU A C 1
ATOM 669 O O . GLU A 1 86 ? -10.498 4.946 11.537 1.00 97.00 86 GLU A O 1
ATOM 674 N N . LEU A 1 87 ? -8.272 5.019 11.271 1.00 96.31 87 LEU A N 1
ATOM 675 C CA . LEU A 1 87 ? -8.142 3.624 10.846 1.00 96.31 87 LEU A CA 1
ATOM 676 C C . LEU A 1 87 ? -8.545 2.649 11.961 1.00 96.31 87 LEU A C 1
ATOM 678 O O . LEU A 1 87 ? -9.196 1.640 11.686 1.00 96.31 87 LEU A O 1
ATOM 682 N N . VAL A 1 88 ? -8.194 2.945 13.215 1.00 96.25 88 VAL A N 1
ATOM 683 C CA . VAL A 1 88 ? -8.597 2.146 14.380 1.00 96.25 88 VAL A CA 1
ATOM 684 C C . VAL A 1 88 ? -10.103 2.250 14.611 1.00 96.25 88 VAL A C 1
ATOM 686 O O . VAL A 1 88 ? -10.770 1.228 14.762 1.00 96.25 88 VAL A O 1
ATOM 689 N N . ALA A 1 89 ? -10.664 3.462 14.576 1.00 96.81 89 ALA A N 1
ATOM 690 C CA . ALA A 1 89 ? -12.101 3.681 14.738 1.00 96.81 89 ALA A CA 1
ATOM 691 C C . ALA A 1 89 ? -12.928 2.973 13.648 1.00 96.81 89 ALA A C 1
ATOM 693 O O . ALA A 1 89 ? -14.012 2.460 13.927 1.00 96.81 89 ALA A O 1
ATOM 694 N N . GLY A 1 90 ? -12.402 2.910 12.421 1.00 96.06 90 GLY A N 1
ATOM 695 C CA . GLY A 1 90 ? -13.010 2.207 11.291 1.00 96.06 90 GLY A CA 1
ATOM 696 C C . GLY A 1 90 ? -12.741 0.697 11.237 1.00 96.06 90 GLY A C 1
ATOM 697 O O . GLY A 1 90 ? -13.214 0.043 10.311 1.00 96.06 90 GLY A O 1
ATOM 698 N N . GLY A 1 91 ? -11.978 0.131 12.179 1.00 96.50 91 GLY A N 1
ATOM 699 C CA . GLY A 1 91 ? -11.636 -1.298 12.203 1.00 96.50 91 GLY A CA 1
ATOM 700 C C . GLY A 1 91 ? -10.636 -1.745 11.126 1.00 96.50 91 GLY A C 1
ATOM 701 O O . GLY A 1 91 ? -10.445 -2.944 10.922 1.00 96.50 91 GLY A O 1
ATOM 702 N N . TRP A 1 92 ? -9.978 -0.803 10.448 1.00 96.31 92 TRP A N 1
ATOM 703 C CA . TRP A 1 92 ? -8.887 -1.065 9.503 1.00 96.31 92 TRP A CA 1
ATOM 704 C C . TRP A 1 92 ? -7.602 -1.467 10.231 1.00 96.31 92 TRP A C 1
ATOM 706 O O . TRP A 1 92 ? -6.826 -2.292 9.746 1.00 96.31 92 TRP A O 1
ATOM 716 N N . LEU A 1 93 ? -7.399 -0.937 11.433 1.00 95.69 93 LEU A N 1
ATOM 717 C CA . LEU A 1 93 ? -6.383 -1.399 12.370 1.00 95.69 93 LEU A CA 1
ATOM 718 C C . LEU A 1 93 ? -7.073 -1.918 13.628 1.00 95.69 93 LEU A C 1
ATOM 720 O O . LEU A 1 93 ? -7.978 -1.281 14.159 1.00 95.69 93 LEU A O 1
ATOM 724 N N . VAL A 1 94 ? -6.640 -3.077 14.112 1.00 95.62 94 VAL A N 1
ATOM 725 C CA . VAL A 1 94 ? -7.225 -3.735 15.281 1.00 95.62 94 VAL A CA 1
ATOM 726 C C . VAL A 1 94 ? -6.173 -3.831 16.373 1.00 95.62 94 VAL A C 1
ATOM 728 O O . VAL A 1 94 ? -5.036 -4.234 16.122 1.00 95.62 94 VAL A O 1
ATOM 731 N N . ALA A 1 95 ? -6.548 -3.450 17.592 1.00 94.44 95 ALA A N 1
ATOM 732 C CA . ALA A 1 95 ? -5.670 -3.569 18.745 1.00 94.44 95 ALA A CA 1
ATOM 733 C C . ALA A 1 95 ? -5.393 -5.047 19.069 1.00 94.44 95 ALA A C 1
ATOM 735 O O . ALA A 1 95 ? -6.301 -5.873 19.151 1.00 94.44 95 ALA A O 1
ATOM 736 N N . SER A 1 96 ? -4.123 -5.358 19.294 1.00 92.56 96 SER A N 1
ATOM 737 C CA . SER A 1 96 ? -3.608 -6.651 19.728 1.00 92.56 96 SER A CA 1
ATOM 738 C C . SER A 1 96 ? -2.612 -6.400 20.858 1.00 92.56 96 SER A C 1
ATOM 740 O O . SER A 1 96 ? -1.407 -6.284 20.630 1.00 92.56 96 SER A O 1
ATOM 742 N N . GLY A 1 97 ? -3.128 -6.268 22.082 1.00 91.19 97 GLY A N 1
ATOM 743 C CA . GLY A 1 97 ? -2.343 -5.813 23.230 1.00 91.19 97 GLY A CA 1
ATOM 744 C C . GLY A 1 97 ? -2.006 -4.324 23.122 1.00 91.19 97 GLY A C 1
ATOM 745 O O . GLY A 1 97 ? -2.892 -3.502 22.909 1.00 91.19 97 GLY A O 1
ATOM 746 N N . ASP A 1 98 ? -0.725 -3.985 23.255 1.00 91.88 98 ASP A N 1
ATOM 747 C CA . ASP A 1 98 ? -0.163 -2.633 23.095 1.00 91.88 98 ASP A CA 1
ATOM 748 C C . ASP A 1 98 ? 0.190 -2.285 21.634 1.00 91.88 98 ASP A C 1
ATOM 750 O O . ASP A 1 98 ? 0.783 -1.241 21.348 1.00 91.88 98 ASP A O 1
ATOM 754 N N . ARG A 1 99 ? -0.160 -3.171 20.698 1.00 94.56 99 ARG A N 1
ATOM 755 C CA . ARG A 1 99 ? 0.173 -3.082 19.275 1.00 94.56 99 ARG A CA 1
ATOM 756 C C . ARG A 1 99 ? -1.073 -3.140 18.405 1.00 94.56 99 ARG A C 1
ATOM 758 O O . ARG A 1 99 ? -2.168 -3.433 18.875 1.00 94.56 99 ARG A O 1
ATOM 765 N N . PHE A 1 100 ? -0.884 -2.905 17.115 1.00 94.94 100 PHE A N 1
ATOM 766 C CA . PHE A 1 100 ? -1.928 -2.923 16.102 1.00 94.94 100 PHE A CA 1
ATOM 767 C C . PHE A 1 100 ? -1.600 -3.920 14.999 1.00 94.94 100 PHE A C 1
ATOM 769 O O . PHE A 1 100 ? -0.453 -4.027 14.559 1.00 94.94 100 PHE A O 1
ATOM 776 N N . VAL A 1 101 ? -2.629 -4.629 14.548 1.00 93.88 101 VAL A N 1
ATOM 777 C CA . VAL A 1 101 ? -2.598 -5.539 13.400 1.00 93.88 101 VAL A CA 1
ATOM 778 C C . VAL A 1 101 ? -3.595 -5.078 12.335 1.00 93.88 101 VAL A C 1
ATOM 780 O O . VAL A 1 101 ? -4.540 -4.353 12.662 1.00 93.88 101 VAL A O 1
ATOM 783 N N . PRO A 1 102 ? -3.430 -5.495 11.069 1.00 94.38 102 PRO A N 1
ATOM 784 C CA . PRO A 1 102 ? -4.447 -5.295 10.044 1.00 94.38 102 PRO A CA 1
ATOM 785 C C . PRO A 1 102 ? -5.798 -5.887 10.450 1.00 94.38 102 PRO A C 1
ATOM 787 O O . PRO A 1 102 ? -5.884 -7.048 10.850 1.00 94.38 102 PRO A O 1
ATOM 790 N N . GLY A 1 103 ? -6.862 -5.103 10.303 1.00 94.94 103 GLY A N 1
ATOM 791 C CA . GLY A 1 103 ? -8.220 -5.631 10.310 1.00 94.94 103 GLY A CA 1
ATOM 792 C C . GLY A 1 103 ? -8.538 -6.408 9.024 1.00 94.94 103 GLY A C 1
ATOM 793 O O . GLY A 1 103 ? -7.810 -6.290 8.033 1.00 94.94 103 GLY A O 1
ATOM 794 N N . PRO A 1 104 ? -9.652 -7.164 8.987 1.00 94.50 104 PRO A N 1
ATOM 795 C CA . PRO A 1 104 ? -10.035 -7.957 7.815 1.00 94.50 104 PRO A CA 1
ATOM 796 C C . PRO A 1 104 ? -10.152 -7.138 6.522 1.00 94.50 104 PRO A C 1
ATOM 798 O O . PRO A 1 104 ? -9.724 -7.597 5.467 1.00 94.50 104 PRO A O 1
ATOM 801 N N . GLY A 1 105 ? -10.677 -5.908 6.608 1.00 94.81 105 GLY A N 1
ATOM 802 C CA . GLY A 1 105 ? -10.776 -4.999 5.461 1.00 94.81 105 GLY A CA 1
ATOM 803 C C . GLY A 1 105 ? -9.409 -4.582 4.918 1.00 94.81 105 GLY A C 1
ATOM 804 O O . GLY A 1 105 ? -9.207 -4.584 3.708 1.00 94.81 105 GLY A O 1
ATOM 805 N N . THR A 1 106 ? -8.448 -4.302 5.802 1.00 95.31 106 THR A N 1
ATOM 806 C CA . THR A 1 106 ? -7.066 -3.974 5.419 1.00 95.31 106 THR A CA 1
ATOM 807 C C . THR A 1 106 ? -6.375 -5.156 4.757 1.00 95.31 106 THR A C 1
ATOM 809 O O . THR A 1 106 ? -5.704 -4.963 3.752 1.00 95.31 106 THR A O 1
ATOM 812 N N . ILE A 1 107 ? -6.555 -6.375 5.277 1.00 94.56 107 ILE A N 1
ATOM 813 C CA . ILE A 1 107 ? -5.992 -7.592 4.669 1.00 94.56 107 ILE A CA 1
ATOM 814 C C . ILE A 1 107 ? -6.536 -7.762 3.251 1.00 94.56 107 ILE A C 1
ATOM 816 O O . ILE A 1 107 ? -5.762 -7.813 2.304 1.00 94.56 107 ILE A O 1
ATOM 820 N N . ALA A 1 108 ? -7.861 -7.740 3.094 1.00 95.38 108 ALA A N 1
ATOM 821 C CA . ALA A 1 108 ? -8.494 -7.893 1.789 1.00 95.38 108 ALA A CA 1
ATOM 822 C C . ALA A 1 108 ? -8.110 -6.775 0.801 1.00 95.38 108 ALA A C 1
ATOM 824 O O . ALA A 1 108 ? -8.011 -7.027 -0.397 1.00 95.38 108 ALA A O 1
ATOM 825 N N . TYR A 1 109 ? -7.902 -5.545 1.282 1.00 96.12 109 TYR A N 1
ATOM 826 C CA . TYR A 1 109 ? -7.406 -4.436 0.464 1.00 96.12 109 TYR A CA 1
ATOM 827 C C . TYR A 1 109 ? -5.958 -4.669 0.012 1.00 96.12 109 TYR A C 1
ATOM 829 O O . TYR A 1 109 ? -5.645 -4.499 -1.165 1.00 96.12 109 TYR A O 1
ATOM 837 N N . LEU A 1 110 ? -5.077 -5.058 0.940 1.00 94.31 110 LEU A N 1
ATOM 838 C CA . LEU A 1 110 ? -3.663 -5.290 0.654 1.00 94.31 110 LEU A CA 1
ATOM 839 C C . LEU A 1 110 ? -3.461 -6.479 -0.286 1.00 94.31 110 LEU A C 1
ATOM 841 O O . LEU A 1 110 ? -2.617 -6.389 -1.173 1.00 94.31 110 LEU A O 1
ATOM 845 N N . ASP A 1 111 ? -4.242 -7.548 -0.134 1.00 94.00 111 ASP A N 1
ATOM 846 C CA . ASP A 1 111 ? -4.206 -8.699 -1.038 1.00 94.00 111 ASP A CA 1
ATOM 847 C C . ASP A 1 111 ? -4.544 -8.272 -2.475 1.00 94.00 111 ASP A C 1
ATOM 849 O O . ASP A 1 111 ? -3.761 -8.518 -3.392 1.00 94.00 111 ASP A O 1
ATOM 853 N N . GLU A 1 112 ? -5.638 -7.528 -2.676 1.00 95.38 112 GLU A N 1
ATOM 854 C CA . GLU A 1 112 ? -6.002 -7.047 -4.015 1.00 95.38 112 GLU A CA 1
ATOM 855 C C . GLU A 1 112 ? -4.982 -6.028 -4.564 1.00 95.38 112 GLU A C 1
ATOM 857 O O . GLU A 1 112 ? -4.662 -6.031 -5.757 1.00 95.38 112 GLU A O 1
ATOM 862 N N . LEU A 1 113 ? -4.407 -5.183 -3.703 1.00 94.31 113 LEU A N 1
ATOM 863 C CA . LEU A 1 113 ? -3.308 -4.293 -4.081 1.00 94.31 113 LEU A CA 1
ATOM 864 C C . LEU A 1 113 ? -2.080 -5.086 -4.560 1.00 94.31 113 LEU A C 1
ATOM 866 O O . LEU A 1 113 ? -1.435 -4.687 -5.536 1.00 94.31 113 LEU A O 1
ATOM 870 N N . TYR A 1 114 ? -1.749 -6.200 -3.902 1.00 92.62 114 TYR A N 1
ATOM 871 C CA . TYR A 1 114 ? -0.645 -7.070 -4.299 1.00 92.62 114 TYR A CA 1
ATOM 872 C C . TYR A 1 114 ? -0.924 -7.808 -5.604 1.00 92.62 114 TYR A C 1
ATOM 874 O O . TYR A 1 114 ? -0.025 -7.874 -6.443 1.00 92.62 114 TYR A O 1
ATOM 882 N N . ASP A 1 115 ? -2.150 -8.276 -5.824 1.00 93.31 115 ASP A N 1
ATOM 883 C CA . ASP A 1 115 ? -2.551 -8.897 -7.089 1.00 93.31 115 ASP A CA 1
ATOM 884 C C . ASP A 1 115 ? -2.434 -7.910 -8.257 1.00 93.31 115 ASP A C 1
ATOM 886 O O . ASP A 1 115 ? -1.844 -8.223 -9.297 1.00 93.31 115 ASP A O 1
ATOM 890 N N . LEU A 1 116 ? -2.907 -6.674 -8.070 1.00 93.88 116 LEU A N 1
ATOM 891 C CA . LEU A 1 116 ? -2.759 -5.604 -9.058 1.00 93.88 116 LEU A CA 1
ATOM 892 C C . LEU A 1 116 ? -1.287 -5.268 -9.312 1.00 93.88 116 LEU A C 1
ATOM 894 O O . LEU A 1 116 ? -0.882 -5.077 -10.463 1.00 93.88 116 LEU A O 1
ATOM 898 N N . HIS A 1 117 ? -0.467 -5.220 -8.260 1.00 91.44 117 HIS A N 1
ATOM 899 C CA . HIS A 1 117 ? 0.968 -4.990 -8.393 1.00 91.44 117 HIS A CA 1
ATOM 900 C C . HIS A 1 117 ? 1.657 -6.122 -9.164 1.00 91.44 117 HIS A C 1
ATOM 902 O O . HIS A 1 117 ? 2.440 -5.852 -10.079 1.00 91.44 117 HIS A O 1
ATOM 908 N N . ALA A 1 118 ? 1.350 -7.378 -8.842 1.00 91.75 118 ALA A N 1
ATOM 909 C CA . ALA A 1 118 ? 1.894 -8.548 -9.519 1.00 91.75 118 ALA A CA 1
ATOM 910 C C . ALA A 1 118 ? 1.507 -8.551 -11.004 1.00 91.75 118 ALA A C 1
ATOM 912 O O . ALA A 1 118 ? 2.373 -8.696 -11.866 1.00 91.75 118 ALA A O 1
ATOM 913 N N . ALA A 1 119 ? 0.239 -8.285 -11.327 1.00 91.06 119 ALA A N 1
ATOM 914 C CA . ALA A 1 119 ? -0.230 -8.198 -12.707 1.00 91.06 119 ALA A CA 1
ATOM 915 C C . ALA A 1 119 ? 0.438 -7.049 -13.487 1.00 91.06 119 ALA A C 1
ATOM 917 O O . ALA A 1 119 ? 0.847 -7.223 -14.638 1.00 91.06 119 ALA A O 1
ATOM 918 N N . ALA A 1 120 ? 0.591 -5.876 -12.864 1.00 91.12 120 ALA A N 1
ATOM 919 C CA . ALA A 1 120 ? 1.208 -4.712 -13.498 1.00 91.12 120 ALA A CA 1
ATOM 920 C C . ALA A 1 120 ? 2.717 -4.886 -13.738 1.00 91.12 120 ALA A C 1
ATOM 922 O O . ALA A 1 120 ? 3.261 -4.325 -14.694 1.00 91.12 120 ALA A O 1
ATOM 923 N N . THR A 1 121 ? 3.392 -5.660 -12.885 1.00 89.75 121 THR A N 1
ATOM 924 C CA . THR A 1 121 ? 4.842 -5.890 -12.955 1.00 89.75 121 THR A CA 1
ATOM 925 C C . THR A 1 121 ? 5.237 -7.155 -13.715 1.00 89.75 121 THR A C 1
ATOM 927 O O . THR A 1 121 ? 6.361 -7.215 -14.211 1.00 89.75 121 THR A O 1
ATOM 930 N N . ALA A 1 122 ? 4.324 -8.117 -13.894 1.00 88.06 122 ALA A N 1
ATOM 931 C CA . ALA A 1 122 ? 4.577 -9.401 -14.555 1.00 88.06 122 ALA A CA 1
ATOM 932 C C . ALA A 1 122 ? 5.372 -9.320 -15.877 1.00 88.06 122 ALA A C 1
ATOM 934 O O . ALA A 1 122 ? 6.312 -10.102 -16.028 1.00 88.06 122 ALA A O 1
ATOM 935 N N . PRO A 1 123 ? 5.096 -8.383 -16.812 1.00 84.69 123 PRO A N 1
ATOM 936 C CA . PRO A 1 123 ? 5.844 -8.300 -18.070 1.00 84.69 123 PRO A CA 1
ATOM 937 C C . PRO A 1 123 ? 7.349 -8.095 -17.872 1.00 84.69 123 PRO A C 1
ATOM 939 O O . PRO A 1 123 ? 8.149 -8.627 -18.634 1.00 84.69 123 PRO A O 1
ATOM 942 N N . TRP A 1 124 ? 7.740 -7.376 -16.819 1.00 80.88 124 TRP A N 1
ATOM 943 C CA . TRP A 1 124 ? 9.130 -7.014 -16.543 1.00 80.88 124 TRP A CA 1
ATOM 944 C C . TRP A 1 124 ? 9.923 -8.131 -15.853 1.00 80.88 124 TRP A C 1
ATOM 946 O O . TRP A 1 124 ? 11.149 -8.069 -15.809 1.00 80.88 124 TRP A O 1
ATOM 956 N N . TYR A 1 125 ? 9.248 -9.170 -15.350 1.00 77.06 125 TYR A N 1
ATOM 957 C CA . TYR A 1 125 ? 9.885 -10.351 -14.756 1.00 77.06 125 TYR A CA 1
ATOM 958 C C . TYR A 1 125 ? 10.155 -11.473 -15.765 1.00 77.06 125 TYR A C 1
ATOM 960 O O . TYR A 1 125 ? 10.827 -12.446 -15.432 1.00 77.06 125 TYR A O 1
ATOM 968 N N . THR A 1 126 ? 9.669 -11.344 -17.003 1.00 73.12 126 THR A N 1
ATOM 969 C CA . THR A 1 126 ? 9.837 -12.368 -18.050 1.00 73.12 126 THR A CA 1
ATOM 970 C C . THR A 1 126 ? 11.258 -12.439 -18.619 1.00 73.12 126 THR A C 1
ATOM 972 O O . THR A 1 126 ? 11.581 -13.379 -19.340 1.00 73.12 126 THR A O 1
ATOM 975 N N . GLY A 1 127 ? 12.113 -11.459 -18.304 1.00 64.62 127 GLY A N 1
ATOM 976 C CA . GLY A 1 127 ? 13.444 -11.317 -18.900 1.00 64.62 127 GLY A CA 1
ATOM 977 C C . GLY A 1 127 ? 13.425 -10.738 -20.319 1.00 64.62 127 GLY A C 1
ATOM 978 O O . GLY A 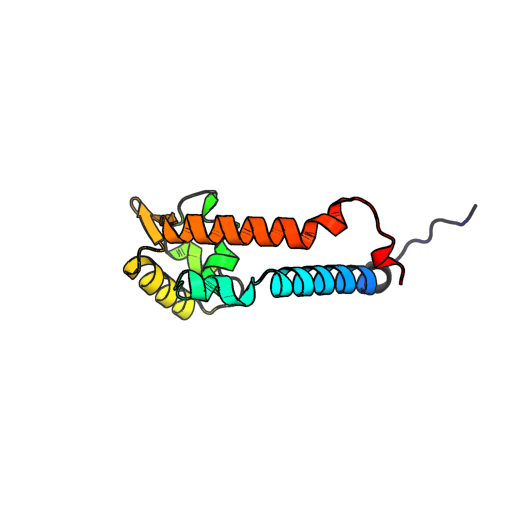1 127 ? 14.492 -10.488 -20.877 1.00 64.62 127 GLY A O 1
ATOM 979 N N . ASP A 1 128 ? 12.242 -10.479 -20.887 1.00 68.69 128 ASP A N 1
ATOM 980 C CA . ASP A 1 128 ? 12.108 -9.745 -22.139 1.00 68.69 128 ASP A CA 1
ATOM 981 C C . ASP A 1 128 ? 12.298 -8.244 -21.885 1.00 68.69 128 ASP A C 1
ATOM 983 O O . ASP A 1 128 ? 11.409 -7.536 -21.405 1.00 68.69 128 ASP A O 1
ATOM 987 N N . LEU A 1 129 ? 13.507 -7.767 -22.177 1.00 67.69 129 LEU A N 1
ATOM 988 C CA . LEU A 1 129 ? 13.871 -6.358 -22.066 1.00 67.69 129 LEU A CA 1
ATOM 989 C C . LEU A 1 129 ? 13.609 -5.588 -23.364 1.00 67.69 129 LEU A C 1
ATOM 991 O O . LEU A 1 129 ? 13.883 -4.392 -23.388 1.00 67.69 129 LEU A O 1
ATOM 995 N N . VAL A 1 130 ? 13.080 -6.214 -24.427 1.00 70.00 130 VAL A N 1
ATOM 996 C CA . VAL A 1 130 ? 12.759 -5.526 -25.693 1.00 70.00 130 VAL A CA 1
ATOM 997 C C . VAL A 1 130 ? 11.882 -4.285 -25.469 1.00 70.00 130 VAL A C 1
ATOM 999 O O . VAL A 1 130 ? 12.225 -3.234 -26.009 1.00 70.00 130 VAL A O 1
ATOM 1002 N N . PRO A 1 131 ? 10.858 -4.299 -24.588 1.00 65.50 131 PRO A N 1
ATOM 1003 C CA . PRO A 1 131 ? 10.072 -3.098 -24.287 1.00 65.50 131 PRO A CA 1
ATOM 1004 C C . PRO A 1 131 ? 10.857 -1.972 -23.575 1.00 65.50 131 PRO A C 1
ATOM 1006 O O . PRO A 1 131 ? 10.310 -0.895 -23.338 1.00 65.50 131 PRO A O 1
ATOM 1009 N N . LEU A 1 132 ? 12.118 -2.211 -23.190 1.00 62.59 132 LEU A N 1
ATOM 1010 C CA . LEU A 1 132 ? 13.047 -1.231 -22.612 1.00 62.59 132 LEU A CA 1
ATOM 1011 C C . LEU A 1 132 ? 14.102 -0.725 -23.606 1.00 62.59 132 LEU A C 1
ATOM 1013 O O . LEU A 1 132 ? 14.949 0.077 -23.203 1.00 62.59 132 LEU A O 1
ATOM 1017 N N . LEU A 1 133 ? 14.112 -1.191 -24.855 1.00 62.47 133 LEU A N 1
ATOM 1018 C CA . LEU A 1 133 ? 15.147 -0.832 -25.832 1.00 62.47 133 LEU A CA 1
ATOM 1019 C C . LEU A 1 133 ? 14.738 0.308 -26.780 1.00 62.47 133 LEU A C 1
ATOM 1021 O O . LEU A 1 133 ? 15.632 0.960 -27.314 1.00 62.47 133 LEU A O 1
ATOM 1025 N N . ASP A 1 134 ? 13.441 0.603 -26.899 1.00 54.03 134 ASP A N 1
ATOM 1026 C CA . ASP A 1 134 ? 12.890 1.743 -27.662 1.00 54.03 134 ASP A CA 1
ATOM 1027 C C . ASP A 1 134 ? 12.779 3.028 -26.823 1.00 54.03 134 ASP A C 1
ATOM 1029 O O . ASP A 1 134 ? 12.985 4.143 -27.344 1.00 54.03 134 ASP A O 1
#

pLDDT: mean 88.77, std 9.65, range [44.41, 97.0]

Radius of gyration: 19.31 Å; chains: 1; bounding box: 52×27×51 Å

Sequence (134 aa):
MPGTQELTAEQFAELVRPAINRVQRGVRERALAAGSADLPRRYGLPHPGLVDELRFVLPREPLPRQAFALAARYEPVGTVEAHVDELVAGGWLVASGDRFVPGPGTIAYLDELYDLHAAATAPWYTGDLVPLLD

Secondary structure (DSSP, 8-state):
--------HHHHHHHHHHHHHHHHHHHHHHHHHTTGGGHHHHHT-S-HHHHHHHTTTTTTSPEETTHHHHH-SSS-HHHHHHHHHHHHHTTSEEEETTEEEE-HHHHHHHHHHHHHHHHHHHHHHSS--GGGT-

=== Feature glossary ===
Key to the feature types in this record:

pLDDT. pLDDT is the predicted lDDT-Cα score: AlphaFold's confidence that the local environment of each residue (all inter-atomic distances within 15 Å) is correctly placed. It is a per-residue number between 0 and 100, with higher meaning more reliable.

Radius of gyration, Cα contacts, bounding box. The geometric summary reports three shape descriptors. Rg (radius of gyration) measures how spread out the Cα atoms are about their centre of mass; compact globular proteins have small Rg, elongated or unfolded ones large. Cα contacts (<8 Å, |i−j|>4) count long-range residue pairs in spatial proximity — high for tightly packed folds, near zero for rods or random coil. The bounding-box extents give the protein's footprint along x, y, z in Å.

Backbone torsions (φ/ψ). Backbone dihedral angles. Every residue except chain termini has a φ (preceding-C → N → Cα → C) and a ψ (N → Cα → C → next-N). They are reported in degrees following the IUPAC sign convention. Secondary structure is essentially a statement about which (φ, ψ) basin each residue occupies.

Contact-map, Ramachandran, and PAE plots. Plot images: a contact map (which residues are close in 3D, as an N×N binary image), a Ramachandran scatter (backbone tor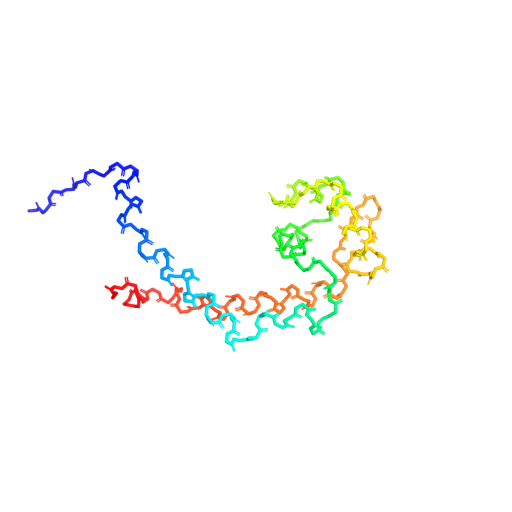sion angles, revealing secondary-structure composition at a glance), and — for AlphaFold structures — a PAE heatmap (pairwise prediction confidence).

Predicted aligned error. Predicted Aligned Error (PAE) is an AlphaFold confidence matrix: entry (i, j) is the expected error in the position of residue j, in ångströms, when the prediction is superimposed on the true structure at residue i. Low PAE within a block of residues means that block is internally rigid and well-predicted; high PAE between two blocks means their relative placement is uncertain even if each block individually is confident.

Secondary structure (3-state, P-SEA). Three-state secondary structure (P-SEA) collapses the eight DSSP classes into helix (a), strand (b), and coil (c). P-SEA assigns these from Cα geometry alone — distances and angles — without requiring backbone oxygens, so it works on any Cα trace.

Solvent-accessible surface area. Solvent-accessible surface area (SASA) is the area in Å² traced out by the centre of a 1.4 Å probe sphere (a water molecule) rolled over the protein's van der Waals surface (Shrake–Rupley / Lee–Richards construction). Buried residues have near-zero SASA; fully exposed residues can exceed 200 Å². The total SASA scales roughly with the number of surface residues.

Foldseek 3Di. The Foldseek 3Di string encodes local tertiary geometry as a 20-letter alphabet — one character per residue — derived from the relative positions of nearby Cα atoms. Unlike the amino-acid sequence, 3Di is a direct function of the 3D structure, so two proteins with the same fold have similar 3Di strings even at low sequence identity.

B-factor. For experimental (PDB) structures, the B-factor (temperature factor) quantifies the positional spread of each atom in the crystal — a combination of thermal vibration and static disorder — in units of Å². High B-factors mark flexible loops or poorly resolved regions; low B-factors mark the rigid, well-ordered core.

mmCIF coordinates. The mmCIF block holds the 3D Cartesian coordinates of each backbone atom (N, Cα, C, O) in ångströms. mmCIF is the PDB's canonical archive format — a tagged-loop text representation of the atomic model.

InterPro / GO / CATH / organism. Functional annotations link the protein to curated databases. InterPro entries identify conserved domains and families by matching the sequence against member-database signatures (Pfam, PROSITE, CDD, …). Gene Ontology (GO) terms describe molecular function, biological process, and cellular component in a controlled vocabulary. CATH places the structure in a hierarchical fold classification (Class/Architecture/Topology/Homologous-superfamily). The organism is the source species.

Rendered structure images. Structure images are PyMOL renders from six orthogonal camera directions. Cartoon representation draws helices as coils and strands as arrows; sticks shows the backbone as bonds; surface shows the solvent-excluded envelope. Rainbow coloring maps sequence position to hue (blue→red, N→C); chain coloring assigns a distinct color per polypeptide.

Sequence. This is the polypeptide sequence — one letter per residue, N-terminus first. Length ranges from a few dozen residues for small domains to over a thousand for large multi-domain proteins.

Secondary structure (8-state, DSSP). The SS8 string is DSSP's per-residue secondary-structure call. α-helix (H) means an i→i+4 H-bond ladder; β-strand (E) means the residue participates in a β-sheet; 3₁₀ (G) and π (I) are tighter and wider helices; T/S are turns/bends; '-' is loop.

Nearest PDB structures. Structural nearest neighbors (via Foldseek easy-search vs the PDB). Reported per hit: target PDB id, E-value, and alignment TM-score. A TM-score above ~0.5 is the conventional threshold for 'same fold'.